Protein AF-A0A538P539-F1 (afdb_monomer)

Sequence (95 aa):
MWPFRWMMQRKRGLRMLILSMLSNSPKNGIEIMNEIEAATRGWWRPSPGSIYPLMKDLIGEGLVKRTEDEKYELTDKASEQMEWSFGPPSTKPQT

Secondary structure (DSSP, 8-state):
---HHHHHTSHHHHHHHHHHHHHHS-B-HHHHHHHHHHHTTTS----HHHHHHHHHHHHHTTSEEE-TTS-EEE-HHHHHHHHHHHS--------

Solvent-accessible surface area (backbone atoms only — not comparable to full-atom values): 5629 Å² total; per-residue (Å²): 137,82,78,58,73,65,58,51,66,38,74,72,42,49,52,52,53,51,53,56,52,28,71,77,45,67,41,37,76,64,55,51,32,50,49,46,13,58,76,47,74,68,75,46,64,72,52,69,84,60,47,53,62,49,51,52,48,37,37,74,73,50,29,33,43,75,49,97,84,70,23,35,31,64,32,74,62,31,54,59,53,48,50,69,72,70,48,76,90,75,77,72,79,87,129

Radius of gyration: 14.7 Å; Cα contacts (8 Å, |Δi|>4): 76; chains: 1; bounding box: 48×30×36 Å

Mean predicted aligned error: 8.89 Å

Foldseek 3Di:
DDDVVVVCPPLVNLLLLVLVVLVVDWAALVRSQVVVCVVVVNPDGDDPVSRPVSVVVCVVVVQWDQDPVRTIHGDPVVVVVVCCVPPDPPPPPDD

pLDDT: mean 78.34, std 17.45, range [39.06, 94.44]

Structure (mmCIF, N/CA/C/O backbone):
data_AF-A0A538P539-F1
#
_entry.id   AF-A0A538P539-F1
#
loop_
_atom_site.group_PDB
_atom_site.id
_atom_site.type_symbol
_atom_site.label_atom_id
_atom_site.label_alt_id
_atom_site.label_comp_id
_atom_site.label_asym_id
_atom_site.label_entity_id
_atom_site.label_seq_id
_atom_site.pdbx_PDB_ins_code
_atom_site.Cartn_x
_atom_site.Cartn_y
_atom_site.Cartn_z
_atom_site.occupancy
_atom_site.B_iso_or_equiv
_atom_site.auth_seq_id
_atom_site.auth_comp_id
_atom_site.auth_asym_id
_atom_site.auth_atom_id
_atom_site.pdbx_PDB_model_num
ATOM 1 N N . MET A 1 1 ? 11.429 -17.229 -23.303 1.00 39.06 1 MET A N 1
ATOM 2 C CA . MET A 1 1 ? 11.810 -15.885 -22.809 1.00 39.06 1 MET A CA 1
ATOM 3 C C . MET A 1 1 ? 10.571 -15.284 -22.144 1.00 39.06 1 MET A C 1
ATOM 5 O O . MET A 1 1 ? 9.548 -15.184 -22.801 1.00 39.06 1 MET A O 1
ATOM 9 N N . TRP A 1 2 ? 10.589 -15.114 -20.822 1.00 54.75 2 TRP A N 1
ATOM 10 C CA . TRP A 1 2 ? 9.456 -15.376 -19.906 1.00 54.75 2 TRP A CA 1
ATOM 11 C C . TRP A 1 2 ? 8.287 -14.340 -19.893 1.00 54.75 2 TRP A C 1
ATOM 13 O O . TRP A 1 2 ? 8.552 -13.139 -19.922 1.00 54.75 2 TRP A O 1
ATOM 23 N N . PRO A 1 3 ? 7.009 -14.765 -19.720 1.00 52.78 3 PRO A N 1
ATOM 24 C CA . PRO A 1 3 ? 5.796 -13.916 -19.670 1.00 52.78 3 PRO A CA 1
ATOM 25 C C . PRO A 1 3 ? 5.360 -13.413 -18.263 1.00 52.78 3 PRO A C 1
ATOM 27 O O . PRO A 1 3 ? 4.201 -13.057 -18.061 1.00 52.78 3 PRO A O 1
ATOM 30 N N . PHE A 1 4 ? 6.242 -13.367 -17.255 1.00 50.50 4 PHE A N 1
ATOM 31 C CA . PHE A 1 4 ? 5.861 -13.055 -15.855 1.00 50.50 4 PHE A CA 1
ATOM 32 C C . PHE A 1 4 ? 5.767 -11.555 -15.576 1.00 50.50 4 PHE A C 1
ATOM 34 O O . PHE A 1 4 ? 4.952 -11.130 -14.754 1.00 50.50 4 PHE A O 1
ATOM 41 N N . ARG A 1 5 ? 6.555 -10.741 -16.296 1.00 53.25 5 ARG A N 1
ATOM 42 C CA . ARG A 1 5 ? 6.571 -9.280 -16.129 1.00 53.25 5 ARG A CA 1
ATOM 43 C C . ARG A 1 5 ? 5.190 -8.660 -16.357 1.00 53.25 5 ARG A C 1
ATOM 45 O O . ARG A 1 5 ? 4.836 -7.707 -15.682 1.00 53.25 5 ARG A O 1
ATOM 52 N N . TRP A 1 6 ? 4.390 -9.248 -17.247 1.00 50.41 6 TRP A N 1
ATOM 53 C CA . TRP A 1 6 ? 3.054 -8.761 -17.602 1.00 50.41 6 TRP A CA 1
ATOM 54 C C . TRP A 1 6 ? 1.945 -9.260 -16.661 1.00 50.41 6 TRP A C 1
ATOM 56 O O . TRP A 1 6 ? 0.914 -8.608 -16.507 1.00 50.41 6 TRP A O 1
ATOM 66 N N . MET A 1 7 ? 2.149 -10.411 -16.011 1.00 49.97 7 MET A N 1
ATOM 67 C CA . MET A 1 7 ? 1.146 -11.041 -15.147 1.00 49.97 7 MET A CA 1
ATOM 68 C C . MET A 1 7 ? 1.114 -10.397 -13.749 1.00 49.97 7 MET A C 1
ATOM 70 O O . MET A 1 7 ? 0.035 -10.152 -13.215 1.00 49.97 7 MET A O 1
ATOM 74 N N . MET A 1 8 ? 2.283 -10.019 -13.215 1.00 53.19 8 MET A N 1
ATOM 75 C CA . MET A 1 8 ? 2.430 -9.291 -11.940 1.00 53.19 8 MET A CA 1
ATOM 76 C C . MET A 1 8 ? 2.114 -7.788 -12.059 1.00 53.19 8 MET A C 1
ATOM 78 O O . MET A 1 8 ? 1.652 -7.177 -11.097 1.00 53.19 8 MET A O 1
ATOM 82 N N . GLN A 1 9 ? 2.299 -7.192 -13.247 1.00 55.12 9 GLN A N 1
ATOM 83 C CA . GLN A 1 9 ? 1.962 -5.786 -13.525 1.00 55.12 9 GLN A CA 1
ATOM 84 C C . GLN A 1 9 ? 0.459 -5.512 -13.665 1.00 55.12 9 GLN A C 1
ATOM 86 O O . GLN A 1 9 ? 0.050 -4.350 -13.694 1.00 55.12 9 GLN A O 1
ATOM 91 N N . ARG A 1 10 ? -0.399 -6.539 -13.729 1.00 60.12 10 ARG A N 1
ATOM 92 C CA . ARG A 1 10 ? -1.842 -6.294 -13.651 1.00 60.12 10 ARG A CA 1
ATOM 93 C C . ARG A 1 10 ? -2.171 -5.788 -12.250 1.00 60.12 10 ARG A C 1
ATOM 95 O O . ARG A 1 10 ? -1.845 -6.447 -11.268 1.00 60.12 10 ARG A O 1
ATOM 102 N N . LYS A 1 11 ? -2.903 -4.670 -12.163 1.00 62.03 11 LYS A N 1
ATOM 103 C CA . LYS A 1 11 ? -3.380 -4.018 -10.920 1.00 62.03 11 LYS A CA 1
ATOM 104 C C . LYS A 1 11 ? -3.878 -5.016 -9.849 1.00 62.03 11 LYS A C 1
ATOM 106 O O . LYS A 1 11 ? -3.694 -4.797 -8.657 1.00 62.03 11 LYS A O 1
ATOM 111 N N . ARG A 1 12 ? -4.470 -6.146 -10.273 1.00 71.56 12 ARG A N 1
ATOM 112 C CA . ARG A 1 12 ? -4.987 -7.218 -9.398 1.00 71.56 12 ARG A CA 1
ATOM 113 C C . ARG A 1 12 ? -3.926 -8.109 -8.734 1.00 71.56 12 ARG A C 1
ATOM 115 O O . ARG A 1 12 ? -4.239 -8.670 -7.692 1.00 71.56 12 ARG A O 1
ATOM 122 N N . GLY A 1 13 ? -2.727 -8.250 -9.298 1.00 80.94 13 GLY A N 1
ATOM 123 C CA . GLY A 1 13 ? -1.632 -9.013 -8.685 1.00 80.94 13 GLY A CA 1
ATOM 124 C C . GLY A 1 13 ? -0.960 -8.215 -7.571 1.00 80.94 13 GLY A C 1
ATOM 125 O O . GLY A 1 13 ? -0.915 -8.659 -6.428 1.00 80.94 13 GLY A O 1
ATOM 126 N N . LEU A 1 14 ? -0.548 -6.982 -7.885 1.00 85.50 14 LEU A N 1
ATOM 127 C CA . LEU A 1 14 ? 0.092 -6.083 -6.922 1.00 85.50 14 LEU A CA 1
ATOM 128 C C . LEU A 1 14 ? -0.802 -5.791 -5.705 1.00 85.50 14 LEU A C 1
ATOM 130 O O . LEU A 1 14 ? -0.313 -5.814 -4.581 1.00 85.50 14 LEU A O 1
ATOM 134 N N . ARG A 1 15 ? -2.115 -5.588 -5.899 1.00 88.62 15 ARG A N 1
ATOM 135 C CA . ARG A 1 15 ? -3.044 -5.335 -4.780 1.00 88.62 15 ARG A CA 1
ATOM 136 C C . ARG A 1 15 ? -3.081 -6.480 -3.764 1.00 88.62 15 ARG A C 1
ATOM 138 O O . ARG A 1 15 ? -3.043 -6.226 -2.571 1.00 88.62 15 ARG A O 1
ATOM 145 N N . MET A 1 16 ? -3.150 -7.728 -4.235 1.00 86.38 16 MET A N 1
ATOM 146 C CA . MET A 1 16 ? -3.276 -8.903 -3.365 1.00 86.38 16 MET A CA 1
ATOM 147 C C . MET A 1 16 ? -1.991 -9.122 -2.582 1.00 86.38 16 MET A C 1
ATOM 149 O O . MET A 1 16 ? -2.016 -9.460 -1.405 1.00 86.38 16 MET A O 1
ATOM 153 N N . LEU A 1 17 ? -0.870 -8.859 -3.243 1.00 88.38 17 LEU A N 1
ATOM 154 C CA . LEU A 1 17 ? 0.451 -8.966 -2.664 1.00 88.38 17 LEU A CA 1
ATOM 155 C C . LEU A 1 17 ? 0.644 -7.921 -1.548 1.00 88.38 17 LEU A C 1
ATOM 157 O O . LEU A 1 17 ? 1.044 -8.284 -0.449 1.00 88.38 17 LEU A O 1
ATOM 161 N N . ILE A 1 18 ? 0.238 -6.665 -1.773 1.00 90.31 18 ILE A N 1
ATOM 162 C CA . ILE A 1 18 ? 0.245 -5.615 -0.738 1.00 90.31 18 ILE A CA 1
ATOM 163 C C . ILE A 1 18 ? -0.655 -5.978 0.448 1.00 90.31 18 ILE A C 1
ATOM 165 O O . ILE A 1 18 ? -0.221 -5.867 1.591 1.00 90.31 18 ILE A O 1
ATOM 169 N N . LEU A 1 19 ? -1.892 -6.418 0.200 1.00 89.88 19 LEU A N 1
ATOM 170 C CA . LEU A 1 19 ? -2.814 -6.799 1.274 1.00 89.88 19 LEU A CA 1
ATOM 171 C C . LEU A 1 19 ? -2.242 -7.951 2.114 1.00 89.88 19 LEU A C 1
ATOM 173 O O . LEU A 1 19 ? -2.231 -7.872 3.336 1.00 89.88 19 LEU A O 1
ATOM 177 N N . SER A 1 20 ? -1.666 -8.971 1.476 1.00 88.12 20 SER A N 1
ATOM 178 C CA . SER A 1 20 ? -1.008 -10.079 2.178 1.00 88.12 20 SER A CA 1
ATOM 179 C C . SER A 1 20 ? 0.181 -9.616 3.037 1.00 88.12 20 SER A C 1
ATOM 181 O O . SER A 1 20 ? 0.339 -10.065 4.172 1.00 88.12 20 SER A O 1
ATOM 183 N N . MET A 1 21 ? 0.989 -8.668 2.553 1.00 90.31 21 MET A N 1
ATOM 184 C CA . MET A 1 21 ? 2.106 -8.089 3.317 1.00 90.31 21 MET A CA 1
ATOM 185 C C . MET A 1 21 ? 1.632 -7.304 4.542 1.00 90.31 21 MET A C 1
ATOM 187 O O . MET A 1 21 ? 2.178 -7.461 5.638 1.00 90.31 21 MET A O 1
ATOM 191 N N . LEU A 1 22 ? 0.586 -6.493 4.369 1.00 91.25 22 LEU A N 1
ATOM 192 C CA . LEU A 1 22 ? -0.026 -5.732 5.456 1.00 91.25 22 LEU A CA 1
ATOM 193 C C . LEU A 1 22 ? -0.711 -6.641 6.483 1.00 91.25 22 LEU A C 1
ATOM 195 O O . LEU A 1 22 ? -0.804 -6.259 7.646 1.00 91.25 22 LEU A O 1
ATOM 199 N N . SER A 1 23 ? -1.139 -7.847 6.082 1.00 88.62 23 SER A N 1
ATOM 200 C CA . SER A 1 23 ? -1.758 -8.839 6.983 1.00 88.62 23 SER A CA 1
ATOM 201 C C . SER A 1 23 ? -0.776 -9.410 7.983 1.00 88.62 23 SER A C 1
ATOM 203 O O . SER A 1 23 ? -1.192 -9.870 9.041 1.00 88.62 23 SER A O 1
ATOM 205 N N . ASN A 1 24 ? 0.515 -9.379 7.660 1.00 87.44 24 ASN A N 1
ATOM 206 C CA . ASN A 1 24 ? 1.552 -9.826 8.573 1.00 87.44 24 ASN A CA 1
ATOM 207 C C . ASN A 1 24 ? 1.960 -8.719 9.549 1.00 87.44 24 ASN A C 1
ATOM 209 O O . ASN A 1 24 ? 2.207 -8.995 10.718 1.00 87.44 24 ASN A O 1
ATOM 213 N N . SER A 1 25 ? 2.085 -7.473 9.079 1.00 88.38 25 SER A N 1
ATOM 214 C CA . SER A 1 25 ? 2.485 -6.338 9.919 1.00 88.38 25 SER A CA 1
ATOM 215 C C . SER A 1 25 ? 2.302 -5.006 9.174 1.00 88.38 25 SER A C 1
ATOM 217 O O . SER A 1 25 ? 2.525 -4.979 7.955 1.00 88.38 25 SER A O 1
ATOM 219 N N . PRO A 1 26 ? 1.950 -3.907 9.877 1.00 92.31 26 PRO A N 1
ATOM 220 C CA . PRO A 1 26 ? 1.825 -2.580 9.281 1.00 92.31 26 PRO A CA 1
ATOM 221 C C . PRO A 1 26 ? 3.154 -2.086 8.694 1.00 92.31 26 PRO A C 1
ATOM 223 O O . PRO A 1 26 ? 4.206 -2.221 9.319 1.00 92.31 26 PRO A O 1
ATOM 226 N N . LYS A 1 27 ? 3.112 -1.503 7.490 1.00 94.44 27 LYS A N 1
ATOM 227 C CA . LYS A 1 27 ? 4.310 -1.136 6.707 1.00 94.44 27 LYS A CA 1
ATOM 228 C C . LYS A 1 27 ? 4.181 0.211 6.017 1.00 94.44 27 LYS A C 1
ATOM 230 O O . LYS A 1 27 ? 3.101 0.599 5.575 1.00 94.44 27 LYS A O 1
ATOM 235 N N . ASN A 1 28 ? 5.309 0.886 5.834 1.00 93.06 28 ASN A N 1
ATOM 236 C CA . ASN A 1 28 ? 5.422 2.072 4.991 1.00 93.06 28 ASN A CA 1
ATOM 237 C C . ASN A 1 28 ? 5.508 1.726 3.498 1.00 93.06 28 ASN A C 1
ATOM 239 O O . ASN A 1 28 ? 5.891 0.627 3.105 1.00 93.06 28 ASN A O 1
ATOM 243 N N . GLY A 1 29 ? 5.235 2.707 2.631 1.00 90.06 29 GLY A N 1
ATOM 244 C CA . GLY A 1 29 ? 5.327 2.515 1.175 1.00 90.06 29 GLY A CA 1
ATOM 245 C C . GLY A 1 29 ? 6.716 2.057 0.700 1.00 90.06 29 GLY A C 1
ATOM 246 O O . GLY A 1 29 ? 6.816 1.245 -0.218 1.00 90.06 29 GLY A O 1
ATOM 247 N N . ILE A 1 30 ? 7.782 2.534 1.352 1.00 91.56 30 ILE A N 1
ATOM 248 C CA . ILE A 1 30 ? 9.168 2.116 1.080 1.00 91.56 30 ILE A CA 1
ATOM 249 C C . ILE A 1 30 ? 9.406 0.667 1.502 1.00 91.56 30 ILE A C 1
ATOM 251 O O . ILE A 1 30 ? 9.972 -0.101 0.728 1.00 91.56 30 ILE A O 1
ATOM 255 N N . GLU A 1 31 ? 8.938 0.282 2.689 1.00 92.88 31 GLU A N 1
ATOM 256 C CA . GLU A 1 31 ? 9.068 -1.090 3.190 1.00 92.88 31 GLU A CA 1
ATOM 257 C C . GLU A 1 31 ? 8.362 -2.077 2.264 1.00 92.88 31 GLU A C 1
ATOM 259 O O . GLU A 1 31 ? 8.932 -3.102 1.918 1.00 92.88 31 GLU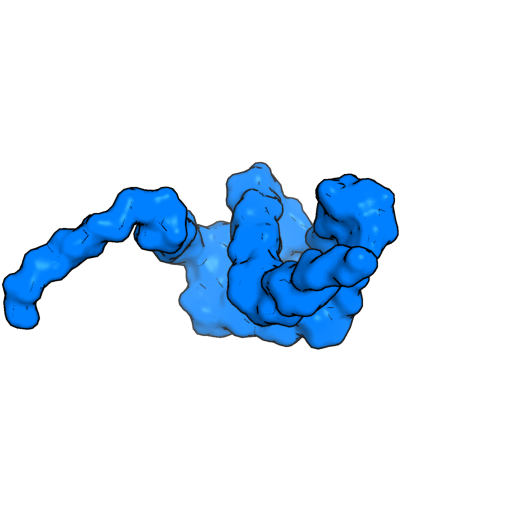 A O 1
ATOM 264 N N . ILE A 1 32 ? 7.181 -1.717 1.764 1.00 91.75 32 ILE A N 1
ATOM 265 C CA .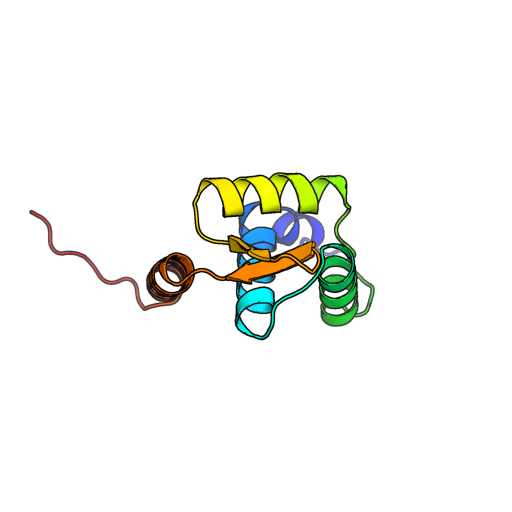 ILE A 1 32 ? 6.431 -2.531 0.803 1.00 91.75 32 ILE A CA 1
ATOM 266 C C . ILE A 1 32 ? 7.205 -2.686 -0.506 1.00 91.75 32 ILE A C 1
ATOM 268 O O . ILE A 1 32 ? 7.341 -3.794 -1.012 1.00 91.75 32 ILE A O 1
ATOM 272 N N . MET A 1 33 ? 7.759 -1.603 -1.058 1.00 91.69 33 MET A N 1
ATOM 273 C CA . MET A 1 33 ? 8.581 -1.699 -2.271 1.00 91.69 33 MET A CA 1
ATOM 274 C C . MET A 1 33 ? 9.800 -2.609 -2.069 1.00 91.69 33 MET A C 1
ATOM 276 O O . MET A 1 33 ? 10.097 -3.424 -2.942 1.00 91.69 33 MET A O 1
ATOM 280 N N . ASN A 1 34 ? 10.478 -2.486 -0.927 1.00 92.31 34 ASN A N 1
ATOM 281 C CA . ASN A 1 34 ? 11.664 -3.276 -0.602 1.00 92.31 34 ASN A CA 1
ATOM 282 C C . ASN A 1 34 ? 11.323 -4.750 -0.340 1.00 92.31 34 ASN A C 1
ATOM 284 O O . ASN A 1 34 ? 12.059 -5.634 -0.765 1.00 92.31 34 ASN A O 1
ATOM 288 N N . GLU A 1 35 ? 10.202 -5.036 0.320 1.00 92.06 35 GLU A N 1
ATOM 289 C CA . GLU A 1 35 ? 9.765 -6.406 0.589 1.00 92.06 35 GLU A CA 1
ATOM 290 C C . GLU A 1 35 ? 9.358 -7.123 -0.704 1.00 92.06 35 GLU A C 1
ATOM 292 O O . GLU A 1 35 ? 9.694 -8.289 -0.896 1.00 92.06 35 GLU A O 1
ATOM 297 N N . ILE A 1 36 ? 8.717 -6.417 -1.643 1.00 89.94 36 ILE A N 1
ATOM 298 C CA . ILE A 1 36 ? 8.392 -6.955 -2.974 1.00 89.94 36 ILE A CA 1
ATOM 299 C C . ILE A 1 36 ? 9.665 -7.250 -3.772 1.00 89.94 36 ILE A C 1
ATOM 301 O O . ILE A 1 36 ? 9.780 -8.298 -4.413 1.00 89.94 36 ILE A O 1
ATOM 305 N N . GLU A 1 37 ? 10.644 -6.354 -3.713 1.00 90.69 37 GLU A N 1
ATOM 306 C CA . GLU A 1 37 ? 11.951 -6.569 -4.326 1.00 90.69 37 GLU A CA 1
ATOM 307 C C . GLU A 1 37 ? 12.665 -7.782 -3.715 1.00 90.69 37 GLU A C 1
ATOM 309 O O . GLU A 1 37 ? 13.128 -8.656 -4.447 1.00 90.69 37 GLU A O 1
ATOM 314 N N . ALA A 1 38 ? 12.681 -7.902 -2.387 1.00 89.62 38 ALA A N 1
ATOM 315 C CA . ALA A 1 38 ? 13.283 -9.031 -1.685 1.00 89.62 38 ALA A CA 1
ATOM 316 C C . ALA A 1 38 ? 12.576 -10.359 -2.010 1.00 89.62 38 ALA A C 1
ATOM 318 O O . ALA A 1 38 ? 13.236 -11.346 -2.344 1.00 89.62 38 ALA A O 1
ATOM 319 N N . ALA A 1 39 ? 11.239 -10.376 -2.001 1.00 86.38 39 ALA A N 1
ATOM 320 C CA . ALA A 1 39 ? 10.430 -11.542 -2.352 1.00 86.38 39 ALA A CA 1
ATOM 321 C C . ALA A 1 39 ? 10.664 -11.998 -3.802 1.00 86.38 39 ALA A C 1
ATOM 323 O O . ALA A 1 39 ? 10.618 -13.192 -4.099 1.00 86.38 39 ALA A O 1
ATOM 324 N N . THR A 1 40 ? 10.970 -11.062 -4.704 1.00 84.56 40 THR A N 1
ATOM 325 C CA . THR A 1 40 ? 11.320 -11.356 -6.100 1.00 84.56 40 THR A CA 1
ATOM 326 C C . THR A 1 40 ? 12.821 -11.538 -6.332 1.00 84.56 40 THR A C 1
ATOM 328 O O . THR A 1 40 ? 13.244 -11.617 -7.483 1.00 84.56 40 THR A O 1
ATOM 331 N N . ARG A 1 41 ? 13.643 -11.628 -5.274 1.00 85.81 41 ARG A N 1
ATOM 332 C CA . ARG A 1 41 ? 15.115 -11.736 -5.356 1.00 85.81 41 ARG A CA 1
ATOM 333 C C . ARG A 1 41 ? 15.747 -10.643 -6.231 1.00 85.81 41 ARG A C 1
ATOM 335 O O . ARG A 1 41 ? 16.655 -10.907 -7.017 1.00 85.81 41 ARG A O 1
ATOM 342 N N . GLY A 1 42 ? 15.232 -9.421 -6.126 1.00 86.25 42 GLY A N 1
ATOM 343 C CA . GLY A 1 42 ? 15.684 -8.257 -6.887 1.00 86.25 42 GLY A CA 1
ATOM 344 C C . GLY A 1 42 ? 15.175 -8.198 -8.329 1.00 86.25 42 GLY A C 1
ATOM 345 O O . GLY A 1 42 ? 15.521 -7.276 -9.061 1.00 86.25 42 GLY A O 1
ATOM 346 N N . TRP A 1 43 ? 14.359 -9.156 -8.779 1.00 83.81 43 TRP A N 1
ATOM 347 C CA . TRP A 1 43 ? 13.892 -9.181 -10.169 1.00 83.81 43 TRP A CA 1
ATOM 348 C C . TRP A 1 43 ? 12.866 -8.095 -10.475 1.00 83.81 43 TRP A C 1
ATOM 350 O O . TRP A 1 43 ? 12.706 -7.710 -11.636 1.00 83.81 43 TRP A O 1
ATOM 360 N N . TRP A 1 44 ? 12.140 -7.618 -9.463 1.00 84.06 44 TRP A N 1
ATOM 361 C CA . TRP A 1 44 ? 11.127 -6.599 -9.659 1.00 84.06 44 TRP A CA 1
ATOM 362 C C . TRP A 1 44 ? 10.890 -5.751 -8.412 1.00 84.06 44 TRP A C 1
ATOM 364 O O . TR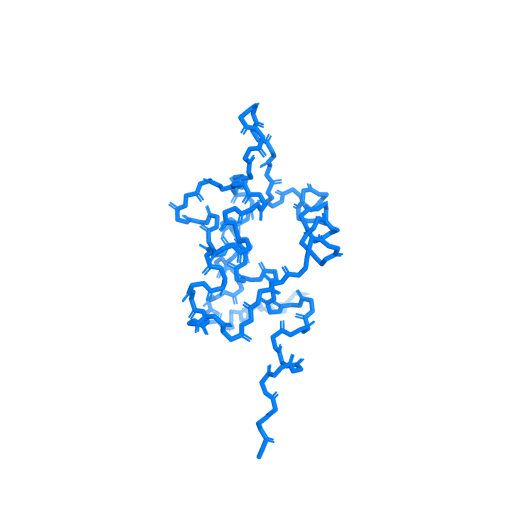P A 1 44 ? 10.467 -6.243 -7.371 1.00 84.06 44 TRP A O 1
ATOM 374 N N . ARG A 1 45 ? 11.057 -4.439 -8.574 1.00 87.56 45 ARG A N 1
ATOM 375 C CA . ARG A 1 45 ? 10.656 -3.436 -7.592 1.00 87.56 45 ARG A CA 1
ATOM 376 C C . ARG A 1 45 ? 9.542 -2.569 -8.184 1.00 87.56 45 ARG A C 1
ATOM 378 O O . ARG A 1 45 ? 9.749 -1.966 -9.244 1.00 87.56 45 ARG A O 1
ATOM 385 N N . PRO A 1 46 ? 8.352 -2.506 -7.567 1.00 87.56 46 PRO A N 1
ATOM 386 C CA . PRO A 1 46 ? 7.283 -1.652 -8.058 1.00 87.56 46 PRO A CA 1
ATOM 387 C C . PRO A 1 46 ? 7.662 -0.180 -7.893 1.00 87.56 46 PRO A C 1
ATOM 389 O O . PRO A 1 46 ? 8.352 0.202 -6.951 1.00 87.56 46 PRO A O 1
ATOM 392 N N . SER A 1 47 ? 7.206 0.658 -8.825 1.00 87.69 47 SER A N 1
ATOM 393 C CA . SER A 1 47 ? 7.475 2.091 -8.762 1.00 87.69 47 SER A CA 1
ATOM 394 C C . SER A 1 47 ? 6.559 2.783 -7.744 1.00 87.69 47 SER A C 1
ATOM 396 O O . SER A 1 47 ? 5.401 2.376 -7.582 1.00 87.69 47 SER A O 1
ATOM 398 N N . PRO A 1 48 ? 7.006 3.898 -7.139 1.00 87.81 48 PRO A N 1
ATOM 399 C CA . PRO A 1 48 ? 6.159 4.735 -6.288 1.00 87.81 48 PRO A CA 1
ATOM 400 C C . PRO A 1 48 ? 4.843 5.135 -6.972 1.00 87.81 48 PRO A C 1
ATOM 402 O O . PRO A 1 48 ? 3.775 5.087 -6.366 1.00 87.81 48 PRO A O 1
ATOM 405 N N . GLY A 1 49 ? 4.905 5.438 -8.275 1.00 87.88 49 GLY A N 1
ATOM 406 C CA . GLY A 1 49 ? 3.742 5.785 -9.095 1.00 87.88 49 GLY A CA 1
ATOM 407 C C . GLY A 1 49 ? 2.736 4.647 -9.303 1.00 87.88 49 GLY A C 1
ATOM 408 O O . GLY A 1 49 ? 1.616 4.915 -9.713 1.00 87.88 49 GLY A O 1
ATOM 409 N N . SER A 1 50 ? 3.096 3.396 -9.001 1.00 86.19 50 SER A N 1
ATOM 410 C CA . SER A 1 50 ? 2.157 2.262 -8.993 1.00 86.19 50 SER A CA 1
ATOM 411 C C . SER A 1 50 ? 1.615 1.975 -7.590 1.00 86.19 50 SER A C 1
ATOM 413 O O . SER A 1 50 ? 0.464 1.568 -7.449 1.00 86.19 50 SER A O 1
ATOM 415 N N . ILE A 1 51 ? 2.432 2.200 -6.554 1.00 89.88 51 ILE A N 1
ATOM 416 C CA . ILE A 1 51 ? 2.092 1.914 -5.155 1.00 89.88 51 ILE A CA 1
ATOM 417 C C . ILE A 1 51 ? 1.132 2.954 -4.586 1.00 89.88 51 ILE A C 1
ATOM 419 O O . ILE A 1 51 ? 0.079 2.588 -4.073 1.00 89.88 51 ILE A O 1
ATOM 423 N N . TYR A 1 52 ? 1.451 4.245 -4.682 1.00 90.00 52 TYR A N 1
ATOM 424 C CA . TYR A 1 52 ? 0.656 5.274 -4.006 1.00 90.00 52 TYR A CA 1
ATOM 425 C C . TYR A 1 52 ? -0.783 5.394 -4.531 1.00 90.00 52 TYR A C 1
ATOM 427 O O . TYR A 1 52 ? -1.694 5.481 -3.706 1.00 90.00 52 TYR A O 1
ATOM 435 N N . PRO A 1 53 ? -1.050 5.335 -5.853 1.00 91.12 53 PRO A N 1
ATOM 436 C CA . PRO A 1 53 ? -2.426 5.330 -6.344 1.00 91.12 53 PRO A CA 1
ATOM 437 C C . PRO A 1 53 ? -3.205 4.097 -5.890 1.00 91.12 53 PRO A C 1
ATOM 439 O O . PRO A 1 53 ? -4.390 4.201 -5.597 1.00 91.12 53 PRO A O 1
ATOM 442 N N . LEU A 1 54 ? -2.542 2.941 -5.806 1.00 90.94 54 LEU A N 1
ATOM 443 C CA . LEU A 1 54 ? -3.159 1.706 -5.338 1.00 90.94 54 LEU A CA 1
ATOM 444 C C . LEU A 1 54 ? -3.459 1.756 -3.837 1.00 90.94 54 LEU A C 1
ATOM 446 O O . LEU A 1 54 ? -4.541 1.362 -3.427 1.00 90.94 54 LEU A O 1
ATOM 450 N N . MET A 1 55 ? -2.554 2.302 -3.024 1.00 91.62 55 MET A N 1
ATOM 451 C CA . MET A 1 55 ? -2.819 2.540 -1.604 1.00 91.62 55 MET A CA 1
ATOM 452 C C . MET A 1 55 ? -3.995 3.485 -1.396 1.00 91.62 55 MET A C 1
ATOM 454 O O . MET A 1 55 ? -4.839 3.236 -0.545 1.00 91.62 55 MET A O 1
ATOM 458 N N . LYS A 1 56 ? -4.087 4.544 -2.206 1.00 91.81 56 LYS A N 1
ATOM 459 C CA . LYS A 1 56 ? -5.220 5.470 -2.163 1.00 91.81 56 LYS A CA 1
ATOM 460 C C . LYS A 1 56 ? -6.548 4.772 -2.489 1.00 91.81 56 LYS A C 1
ATOM 462 O O . LYS A 1 56 ? -7.538 5.059 -1.828 1.00 91.81 56 LYS A O 1
ATOM 467 N N . ASP A 1 57 ? -6.548 3.861 -3.464 1.00 91.88 57 ASP A N 1
ATOM 468 C CA . ASP A 1 57 ? -7.689 2.996 -3.819 1.00 91.88 57 ASP A CA 1
ATOM 469 C C . ASP A 1 57 ? -8.110 2.152 -2.603 1.00 91.88 57 ASP A C 1
ATOM 471 O O . ASP A 1 57 ? -9.235 2.267 -2.128 1.00 91.88 57 ASP A O 1
ATOM 475 N N . LEU A 1 58 ? -7.159 1.425 -2.001 1.00 91.88 58 LEU A N 1
ATOM 476 C CA . LEU A 1 58 ? -7.398 0.558 -0.840 1.00 91.88 58 LEU A CA 1
ATOM 477 C C . LEU A 1 58 ? -7.890 1.323 0.397 1.00 91.88 58 LEU A C 1
ATOM 479 O O . LEU A 1 58 ? -8.695 0.797 1.166 1.00 91.88 58 LEU A O 1
ATOM 483 N N . I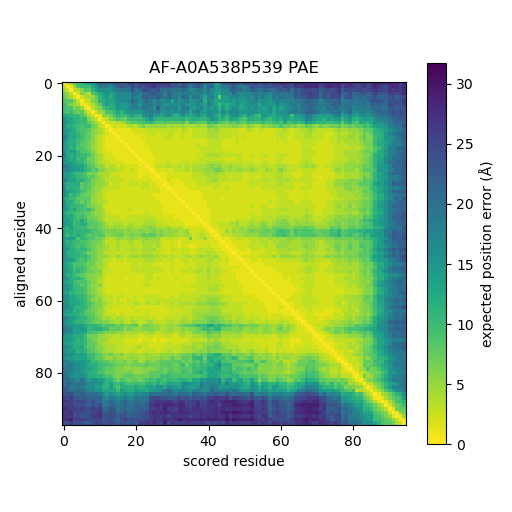LE A 1 59 ? -7.425 2.558 0.593 1.00 92.50 59 ILE A N 1
ATOM 484 C CA . ILE A 1 59 ? -7.914 3.444 1.657 1.00 92.50 59 ILE A CA 1
ATOM 485 C C . ILE A 1 59 ? -9.332 3.923 1.351 1.00 92.50 59 ILE A C 1
ATOM 487 O O . ILE A 1 59 ? -10.184 3.905 2.235 1.00 92.50 59 ILE A O 1
ATOM 491 N N . GLY A 1 60 ? -9.611 4.312 0.104 1.00 92.00 60 GLY A N 1
ATOM 492 C CA . GLY A 1 60 ? -10.952 4.706 -0.333 1.00 92.00 60 GLY A CA 1
ATOM 493 C C . GLY A 1 60 ? -11.976 3.573 -0.220 1.00 92.00 60 GLY A C 1
ATOM 494 O O . GLY A 1 60 ? -13.124 3.812 0.142 1.00 92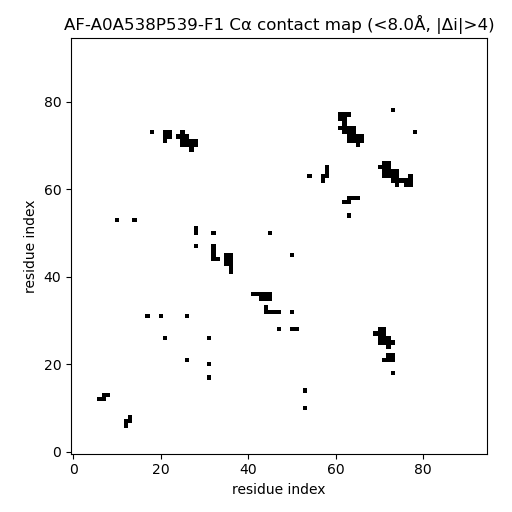.00 60 GLY A O 1
ATOM 495 N N . GLU A 1 61 ? -11.555 2.330 -0.458 1.00 90.81 61 GLU A N 1
ATOM 496 C CA . GLU A 1 61 ? -12.370 1.126 -0.255 1.00 90.81 61 GLU A CA 1
ATOM 497 C C . GLU A 1 61 ? -12.552 0.770 1.235 1.00 90.81 61 GLU A C 1
ATOM 499 O O . GLU A 1 61 ? -13.416 -0.043 1.589 1.00 90.81 61 GLU A O 1
ATOM 504 N N . GLY A 1 62 ? -11.771 1.397 2.121 1.00 90.88 62 GLY A N 1
ATOM 505 C CA . GLY A 1 62 ? -11.753 1.129 3.554 1.00 90.88 62 GLY A CA 1
ATOM 506 C C . GLY A 1 62 ? -11.130 -0.218 3.896 1.00 90.88 62 GLY A C 1
ATOM 507 O O . GLY A 1 62 ? -11.542 -0.816 4.878 1.00 90.88 62 GLY A O 1
ATOM 508 N N . LEU A 1 63 ? -10.201 -0.713 3.070 1.00 90.75 63 LEU A N 1
ATOM 509 C CA . LEU A 1 63 ? -9.469 -1.964 3.289 1.00 90.75 63 LEU A CA 1
ATOM 510 C C . LEU A 1 63 ? -8.170 -1.740 4.057 1.00 90.75 63 LEU A C 1
ATOM 512 O O . LEU A 1 63 ? -7.759 -2.567 4.870 1.00 90.75 63 LEU A O 1
ATOM 516 N N . VAL A 1 64 ? -7.542 -0.596 3.826 1.00 93.38 64 VAL A N 1
ATOM 517 C CA . VAL A 1 64 ? -6.310 -0.178 4.487 1.00 93.38 64 VAL A CA 1
ATOM 518 C C . VAL A 1 64 ? -6.556 1.168 5.155 1.00 93.38 64 VAL A C 1
ATOM 520 O O . VAL A 1 64 ? -7.262 2.014 4.614 1.00 93.38 64 VAL A O 1
ATOM 523 N N . LYS A 1 65 ? -5.958 1.395 6.321 1.00 93.06 65 LYS A N 1
ATOM 524 C CA . LYS A 1 65 ? -5.918 2.703 6.984 1.00 93.06 65 LYS A CA 1
ATOM 525 C C . LYS A 1 65 ? -4.473 3.166 7.131 1.00 93.06 65 LYS A C 1
ATOM 527 O O . LYS A 1 65 ? -3.555 2.349 7.203 1.00 93.06 65 LYS A O 1
ATOM 532 N N . ARG A 1 66 ? -4.274 4.482 7.173 1.00 92.12 66 ARG A N 1
ATOM 533 C CA . ARG A 1 66 ? -2.976 5.081 7.497 1.00 92.12 66 ARG A CA 1
ATOM 534 C C . ARG A 1 66 ? -2.927 5.369 8.995 1.00 92.12 66 ARG A C 1
ATOM 536 O O . ARG A 1 66 ? -3.870 5.953 9.522 1.00 92.12 66 ARG A O 1
ATOM 543 N N . THR A 1 67 ? -1.869 4.935 9.663 1.00 89.00 67 THR A N 1
ATOM 544 C CA . THR A 1 67 ? -1.626 5.214 11.081 1.00 89.00 67 THR A CA 1
ATOM 545 C C . THR A 1 67 ? -0.906 6.554 11.253 1.00 89.00 67 THR A C 1
ATOM 547 O O . THR A 1 67 ? -0.448 7.160 10.280 1.00 89.00 67 THR A O 1
ATOM 550 N N . GLU A 1 68 ? -0.803 7.024 12.497 1.00 85.75 68 GLU A N 1
ATOM 551 C CA . GLU A 1 68 ? -0.094 8.266 12.844 1.00 85.75 68 GLU A CA 1
ATOM 552 C C . GLU A 1 68 ? 1.415 8.186 12.548 1.00 85.75 68 GLU A C 1
ATOM 554 O O . GLU A 1 68 ? 2.035 9.199 12.246 1.00 85.75 68 GLU A O 1
ATOM 559 N N . ASP A 1 69 ? 1.982 6.975 12.526 1.00 87.62 69 ASP A N 1
ATOM 560 C CA . ASP A 1 69 ? 3.389 6.685 12.190 1.00 87.62 69 ASP A CA 1
ATOM 561 C C . ASP A 1 69 ? 3.636 6.596 10.668 1.00 87.62 69 ASP A C 1
ATOM 563 O O . ASP A 1 69 ? 4.566 5.944 10.203 1.00 87.62 69 ASP A O 1
ATOM 567 N N . GLU A 1 70 ? 2.740 7.169 9.861 1.00 86.56 70 GLU A N 1
ATOM 568 C CA . GLU A 1 70 ? 2.749 7.138 8.391 1.00 86.56 70 GLU A CA 1
ATOM 569 C C . GLU A 1 70 ? 2.636 5.751 7.729 1.00 86.56 70 GLU A C 1
ATOM 571 O O . GLU A 1 70 ? 2.576 5.679 6.493 1.00 86.56 70 GLU A O 1
ATOM 576 N N . LYS A 1 71 ? 2.507 4.684 8.524 1.00 91.75 71 LYS A N 1
ATOM 577 C CA . LYS A 1 71 ? 2.367 3.294 8.077 1.00 91.75 71 LYS A CA 1
ATOM 578 C C . LYS A 1 71 ? 0.961 2.976 7.595 1.00 91.75 71 LYS A C 1
ATOM 580 O O . LYS A 1 71 ? -0.027 3.587 7.998 1.00 91.75 71 LYS A O 1
ATOM 585 N N . TYR A 1 72 ? 0.876 1.970 6.738 1.00 93.12 72 TYR A N 1
ATOM 586 C CA . TYR A 1 72 ? -0.375 1.373 6.302 1.00 93.12 72 TYR A CA 1
ATOM 587 C C . TYR A 1 72 ? -0.671 0.138 7.147 1.00 93.12 72 TYR A C 1
ATOM 589 O O . TYR A 1 72 ? 0.219 -0.676 7.382 1.00 93.12 72 TYR A O 1
ATOM 597 N N . GLU A 1 73 ? -1.917 -0.007 7.577 1.00 93.00 73 GLU A N 1
ATOM 598 C CA . GLU A 1 73 ? -2.414 -1.148 8.346 1.00 93.00 73 GLU A CA 1
ATOM 599 C C . GLU A 1 73 ? -3.712 -1.660 7.717 1.00 93.00 73 GLU A C 1
ATOM 601 O O . GLU A 1 73 ? -4.501 -0.873 7.186 1.00 93.00 73 GLU A O 1
ATOM 606 N N . LEU A 1 74 ? -3.948 -2.972 7.764 1.00 92.31 74 LEU A N 1
ATOM 607 C CA . LEU A 1 74 ? -5.237 -3.526 7.357 1.00 92.31 74 LEU A CA 1
ATOM 608 C C . LEU A 1 74 ? -6.349 -3.126 8.316 1.00 92.31 74 LEU A C 1
ATOM 610 O O . LEU A 1 74 ? -6.166 -2.946 9.517 1.00 92.31 74 LEU A O 1
ATOM 614 N N . THR A 1 75 ? -7.533 -3.023 7.747 1.00 90.50 75 THR A N 1
ATOM 615 C CA . THR A 1 75 ? -8.776 -2.874 8.494 1.00 90.50 75 THR A CA 1
ATOM 616 C C . THR A 1 75 ? -9.464 -4.226 8.638 1.00 90.50 75 THR A C 1
ATOM 618 O O . THR A 1 75 ? -9.214 -5.144 7.857 1.00 90.50 75 THR A O 1
ATOM 621 N N . ASP A 1 76 ? -10.392 -4.317 9.586 1.00 81.25 76 ASP A N 1
ATOM 622 C CA . ASP A 1 76 ? -11.211 -5.513 9.814 1.00 81.25 76 ASP A CA 1
ATOM 623 C C . ASP A 1 76 ? -11.973 -5.947 8.545 1.00 81.25 76 ASP A C 1
ATOM 625 O O . ASP A 1 76 ? -11.950 -7.109 8.144 1.00 81.25 76 ASP A O 1
ATOM 629 N N . LYS A 1 77 ? -12.501 -4.963 7.805 1.00 80.19 77 LYS A N 1
ATOM 630 C CA . LYS A 1 77 ? -13.202 -5.146 6.526 1.00 80.19 77 LYS A CA 1
ATOM 631 C C . LYS A 1 77 ? -12.356 -5.855 5.465 1.00 80.19 77 LYS A C 1
ATOM 633 O O . LYS A 1 77 ? -12.873 -6.568 4.603 1.00 80.19 77 LYS A O 1
ATOM 638 N N . ALA A 1 78 ? -11.044 -5.634 5.480 1.00 78.75 78 ALA A N 1
ATOM 639 C CA . ALA A 1 78 ? -10.163 -6.272 4.518 1.00 78.75 78 ALA A CA 1
ATOM 640 C C . ALA A 1 78 ? -9.912 -7.743 4.826 1.00 78.75 78 ALA A C 1
ATOM 642 O O . ALA A 1 78 ? -9.748 -8.512 3.882 1.00 78.75 78 ALA A O 1
ATOM 643 N N . SER A 1 79 ? -9.930 -8.140 6.099 1.00 71.56 79 SER A N 1
ATOM 644 C CA . SER A 1 79 ? -9.874 -9.549 6.492 1.00 71.56 79 SER A CA 1
ATOM 645 C C . SER A 1 79 ? -11.061 -10.311 5.900 1.00 71.56 79 SER A C 1
ATOM 647 O O . SER A 1 79 ? -10.850 -11.276 5.169 1.00 71.56 79 SER A O 1
ATOM 649 N N . GLU A 1 80 ? -12.281 -9.783 6.047 1.00 71.88 80 GLU A N 1
ATOM 650 C CA . GLU A 1 80 ? -13.497 -10.381 5.472 1.00 71.88 80 GLU A CA 1
ATOM 651 C C . GLU A 1 80 ? -13.423 -10.503 3.936 1.00 71.88 80 GLU A C 1
ATOM 653 O O . GLU A 1 80 ? -13.790 -11.521 3.340 1.00 71.88 80 GLU A O 1
ATOM 658 N N . GLN A 1 8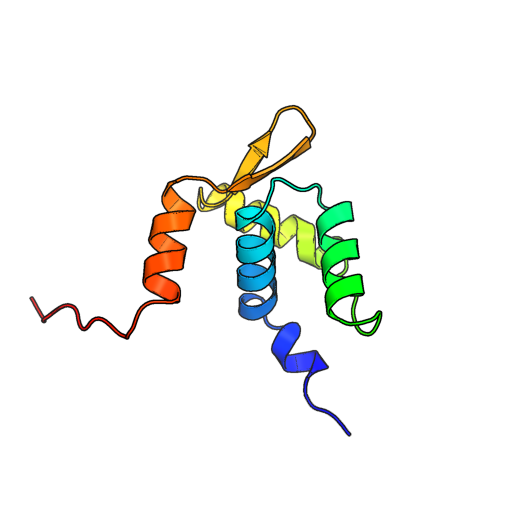1 ? -12.910 -9.469 3.258 1.00 70.69 81 GLN A N 1
ATOM 659 C CA . GLN A 1 81 ? -12.790 -9.470 1.798 1.00 70.69 81 GLN A CA 1
ATOM 660 C C . GLN A 1 81 ? -11.661 -10.381 1.285 1.00 70.69 81 GLN A C 1
ATOM 662 O O . GLN A 1 81 ? -11.774 -10.948 0.189 1.00 70.69 81 GLN A O 1
ATOM 667 N N . MET A 1 82 ? -10.574 -10.529 2.047 1.00 66.12 82 MET A N 1
ATOM 668 C CA . MET A 1 82 ? -9.495 -11.470 1.748 1.00 66.12 82 MET A CA 1
ATOM 669 C C . MET A 1 82 ? -9.952 -12.913 1.954 1.00 66.12 82 MET A C 1
ATOM 671 O O . MET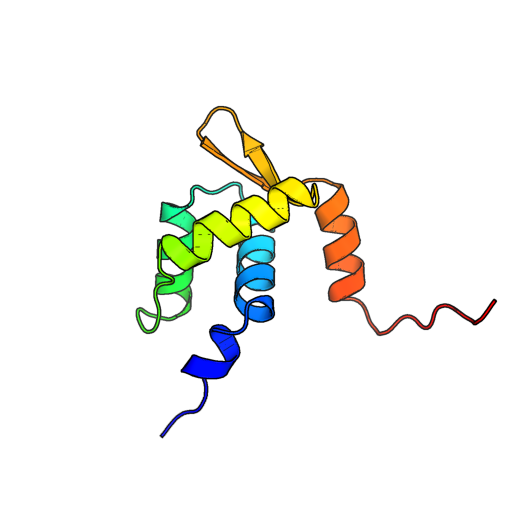 A 1 82 ? -9.705 -13.735 1.073 1.00 66.12 82 MET A O 1
ATOM 675 N N . G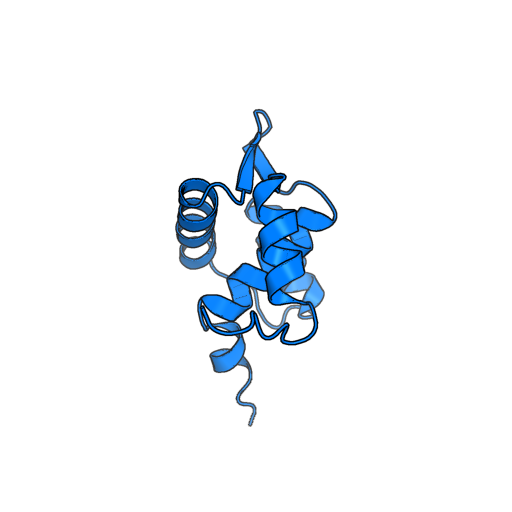LU A 1 83 ? -10.682 -13.210 3.030 1.00 57.75 83 GLU A N 1
ATOM 676 C CA . GLU A 1 83 ? -11.271 -14.532 3.272 1.00 57.75 83 GLU A CA 1
ATOM 677 C C . GLU A 1 83 ? -12.207 -14.951 2.130 1.00 57.75 83 GLU A C 1
ATOM 679 O O . GLU A 1 83 ? -12.084 -16.056 1.600 1.00 57.75 83 GLU A 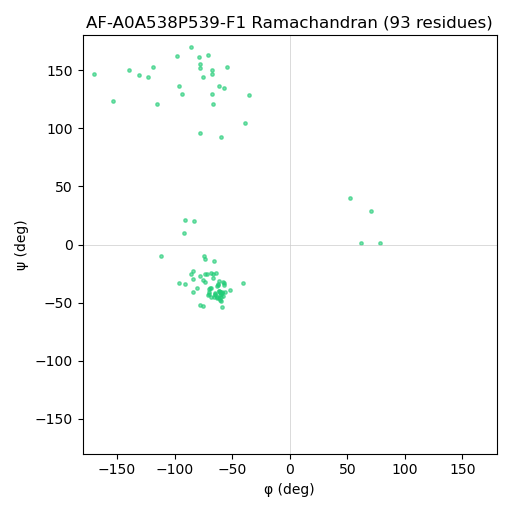O 1
ATOM 684 N N . TRP A 1 84 ? -13.062 -14.043 1.646 1.00 56.97 84 TRP A N 1
ATOM 685 C CA . TRP A 1 84 ? -13.916 -14.307 0.481 1.00 56.97 84 TRP A CA 1
ATOM 686 C C . TRP A 1 84 ? -13.129 -14.478 -0.832 1.00 56.97 84 TRP A C 1
ATOM 688 O O . TRP A 1 84 ? -13.568 -15.180 -1.742 1.00 56.97 84 TRP A O 1
ATOM 698 N N . SER A 1 85 ? -11.961 -13.835 -0.954 1.00 56.84 85 SER A N 1
ATOM 699 C CA . SER A 1 85 ? -11.120 -13.896 -2.159 1.00 56.84 85 SER A CA 1
ATOM 700 C C . SER A 1 85 ? -10.202 -15.127 -2.213 1.00 56.84 85 SER A C 1
ATOM 702 O O . SER A 1 85 ? -9.772 -15.488 -3.309 1.00 56.84 85 SER A O 1
ATOM 704 N N . PHE A 1 86 ? -9.893 -15.744 -1.064 1.00 51.12 86 PHE A N 1
ATOM 705 C CA . PHE A 1 86 ? -9.018 -16.922 -0.935 1.00 51.12 86 PHE A CA 1
ATOM 706 C C . PHE A 1 86 ? -9.747 -18.217 -0.514 1.00 51.12 86 PHE A C 1
ATOM 708 O O . PHE A 1 86 ? -9.140 -19.286 -0.573 1.00 51.12 86 PHE A O 1
ATOM 715 N N . GLY A 1 87 ? -11.023 -18.162 -0.117 1.00 43.03 87 GLY A N 1
ATOM 716 C CA . GLY A 1 87 ? -11.846 -19.347 0.158 1.00 43.03 87 GLY A CA 1
ATOM 717 C C . GLY A 1 87 ? -12.236 -20.132 -1.110 1.00 43.03 87 GLY A C 1
ATOM 718 O O . GLY A 1 87 ? -12.141 -19.597 -2.219 1.00 43.03 87 GLY A O 1
ATOM 719 N N . PRO A 1 88 ? -12.691 -21.402 -0.993 1.00 40.94 88 PRO A N 1
ATOM 720 C CA . PRO A 1 88 ? -13.263 -22.127 -2.132 1.00 40.94 88 PRO A CA 1
ATOM 721 C C . PRO A 1 88 ? -14.403 -21.298 -2.744 1.00 40.94 88 PRO A C 1
ATOM 723 O O . PRO A 1 88 ? -15.025 -20.526 -2.010 1.00 40.94 88 PRO A O 1
ATOM 726 N N . PRO A 1 89 ? -14.709 -21.430 -4.053 1.00 40.50 89 PRO A N 1
ATOM 727 C CA . PRO A 1 89 ? -15.839 -20.734 -4.657 1.00 40.50 89 PRO A CA 1
ATOM 728 C C . PRO A 1 89 ? -17.124 -21.167 -3.945 1.00 40.50 89 PRO A C 1
ATOM 730 O O . PRO A 1 89 ? -17.733 -22.181 -4.278 1.00 40.50 89 PRO A O 1
ATOM 733 N N . SER A 1 90 ? -17.520 -20.410 -2.925 1.00 51.38 90 SER A N 1
ATOM 734 C CA . SER A 1 90 ? -18.793 -20.583 -2.258 1.00 51.38 90 SER A CA 1
ATOM 735 C C . SER A 1 90 ? -19.829 -19.954 -3.168 1.00 51.38 90 SER A C 1
ATOM 737 O O . SER A 1 90 ? -20.027 -18.737 -3.203 1.00 51.38 90 SER A O 1
ATOM 739 N N . THR A 1 91 ? -20.437 -20.818 -3.975 1.00 48.94 91 THR A N 1
ATOM 740 C CA . THR A 1 91 ? -21.780 -20.643 -4.511 1.00 48.94 91 THR A CA 1
ATOM 741 C C . THR A 1 91 ? -22.649 -20.040 -3.414 1.00 48.94 91 THR A C 1
ATOM 743 O O . THR A 1 91 ? -23.063 -20.739 -2.492 1.00 48.94 91 THR A O 1
ATOM 746 N N . LYS A 1 92 ? -22.956 -18.744 -3.503 1.00 42.97 92 LYS A N 1
ATOM 747 C CA . LYS A 1 92 ? -24.194 -18.278 -2.884 1.00 42.97 92 LYS A CA 1
ATOM 748 C C . LYS A 1 92 ? -25.314 -18.927 -3.699 1.00 42.97 92 LYS A C 1
ATOM 750 O O . LYS A 1 92 ? -25.318 -18.732 -4.919 1.00 42.97 92 LYS A O 1
ATOM 755 N N . PRO A 1 93 ? -26.208 -19.738 -3.104 1.00 41.12 93 PRO A N 1
ATOM 756 C CA . PRO A 1 93 ? -27.398 -20.146 -3.817 1.00 41.12 93 PRO A CA 1
ATOM 757 C C . PRO A 1 93 ? -28.149 -18.886 -4.237 1.00 41.12 93 PRO A C 1
ATOM 759 O O . PRO A 1 93 ? -28.280 -17.920 -3.485 1.00 41.12 93 PRO A O 1
ATOM 762 N N . GLN A 1 94 ? -28.563 -18.936 -5.492 1.00 49.16 94 GLN A N 1
ATOM 763 C CA . GLN A 1 94 ? -29.543 -18.082 -6.125 1.00 49.16 94 GLN A CA 1
ATOM 764 C C . GLN A 1 94 ? -30.662 -17.701 -5.145 1.00 49.16 94 GLN A C 1
ATOM 766 O O . GLN A 1 94 ? -31.265 -18.564 -4.507 1.00 49.16 94 GLN A O 1
ATOM 771 N N . THR A 1 95 ? -30.932 -16.406 -5.035 1.00 42.22 95 THR A N 1
ATOM 772 C CA . THR A 1 95 ? -32.248 -15.875 -4.673 1.00 42.22 95 THR A CA 1
ATOM 773 C C . THR A 1 95 ? -32.619 -14.869 -5.741 1.00 42.22 95 THR A C 1
ATOM 775 O O . THR A 1 95 ? -31.712 -14.104 -6.145 1.00 42.22 95 THR A O 1
#

Nearest PDB structures (foldseek):
  7qz5-assembly1_B  TM=8.813E-01  e=1.392E-04  Lactococcus cremoris
  4zzd-assembly1_A-2  TM=8.635E-01  e=1.807E-04  Lactococcus cremoris subsp. cremoris MG1363
  3f8f-assembly1_B  TM=9.070E-01  e=5.471E-04  Lactococcus cremoris subsp. cremoris MG1363
  5y8t-assembly2_B  TM=7.980E-01  e=3.043E-04  Bacillus spizizenii str. W23
  6jyi-assembly1_B  TM=7.739E-01  e=8.634E-04  Bacillus cereus ATCC 14579